Protein AF-A0AAW3A4S8-F1 (afdb_monomer_lite)

Organism: NCBI:txid651832

pLDDT: mean 84.47, std 16.79, range [34.31, 96.94]

S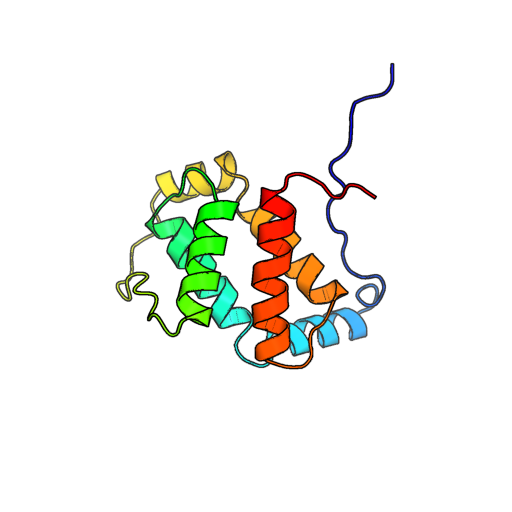equence (132 aa):
MGDPKQKKKVSAPDWTGTEQGIEAAKAYLRQGGIVDFYEMISRCVLQDHPSDLVEYCLRIVRDIMNGTEITAGADYQPKKIEDNNYMCEKNVNGFLDGWILALLHERPGTELERMQFHRQYLEGLRGGLGKV

Secondary structure (DSSP, 8-state):
-PPP------PPPGGGSSHHHHHHHHHHHTSTTHHHHHHHHHHHHHHH--S-HHHHHHHHHHHHHTT-------S--PPPHHHHHHHHHTTHHHHHHHHHHHHHHH---SHHHHHHHHHHHHHHHHTT----

Foldseek 3Di:
DDDDDDPPQLDADPQCPDPVSVVVLVVLCPPDCNVVLLVLLLLQCLVPLDPDSLVSQLVVLVCVVVVHDDCSDPDDDPRDPVSVVSCVVVVVVSVSSSLSRQCNVVSDDDPVSVSVSSNVVSVCVVVPDPPD

Structure (mmCIF, N/CA/C/O backbone):
data_AF-A0AAW3A4S8-F1
#
_entry.id   AF-A0AAW3A4S8-F1
#
loop_
_atom_site.group_PDB
_atom_site.id
_atom_site.type_symbol
_atom_site.label_atom_id
_atom_site.label_alt_id
_atom_site.label_comp_id
_atom_site.label_asym_id
_atom_site.label_entity_id
_atom_site.label_seq_id
_atom_site.pdbx_PDB_ins_code
_atom_site.Cartn_x
_atom_site.Cartn_y
_atom_site.Cartn_z
_atom_site.occupancy
_atom_site.B_iso_or_equiv
_atom_site.auth_seq_id
_atom_site.auth_comp_id
_atom_site.auth_asym_id
_atom_site.auth_atom_id
_atom_site.pdbx_PDB_model_num
ATOM 1 N N . MET A 1 1 ? -9.855 28.195 -20.468 1.00 35.88 1 MET A N 1
ATOM 2 C CA . MET A 1 1 ? -9.052 27.008 -20.824 1.00 35.88 1 MET A CA 1
ATOM 3 C C . MET A 1 1 ? -8.701 26.349 -19.501 1.00 35.88 1 MET A C 1
ATOM 5 O O . MET A 1 1 ? -7.883 26.893 -18.781 1.00 35.88 1 MET A O 1
ATOM 9 N N . GLY A 1 2 ? -9.498 25.367 -19.072 1.00 38.34 2 GLY A N 1
ATOM 10 C CA . GLY A 1 2 ? -9.387 24.768 -17.738 1.00 38.34 2 GLY A CA 1
ATOM 11 C C . GLY A 1 2 ? -8.543 23.504 -17.811 1.00 38.34 2 GLY A C 1
ATOM 12 O O . GLY A 1 2 ? -8.856 22.623 -18.610 1.00 38.34 2 GLY A O 1
ATOM 13 N N . ASP A 1 3 ? -7.470 23.460 -17.030 1.00 42.19 3 ASP A N 1
ATOM 14 C CA . ASP A 1 3 ? -6.507 22.363 -17.006 1.00 42.19 3 ASP A CA 1
ATOM 15 C C . ASP A 1 3 ? -7.147 20.996 -16.691 1.00 42.19 3 ASP A C 1
ATOM 17 O O . ASP A 1 3 ? -8.076 20.903 -15.878 1.00 42.19 3 ASP A O 1
ATOM 21 N N . PRO A 1 4 ? -6.665 19.905 -17.313 1.00 46.84 4 PRO A N 1
ATOM 22 C CA . PRO A 1 4 ? -7.289 18.602 -17.213 1.00 46.84 4 PRO A CA 1
ATOM 23 C C . PRO A 1 4 ? -6.881 17.897 -15.916 1.00 46.84 4 PRO A C 1
ATOM 25 O O . PRO A 1 4 ? -5.718 17.578 -15.702 1.00 46.84 4 PRO A O 1
ATOM 28 N N . LYS A 1 5 ? -7.887 17.564 -15.099 1.00 41.09 5 LYS A N 1
ATOM 29 C CA . LYS A 1 5 ? -7.884 16.455 -14.129 1.00 41.09 5 LYS A CA 1
ATOM 30 C C . LYS A 1 5 ? -6.672 16.429 -13.187 1.00 41.09 5 LYS A C 1
ATOM 32 O O . LYS A 1 5 ? -5.774 15.597 -13.317 1.00 41.09 5 LYS A O 1
ATOM 37 N N . GLN A 1 6 ? -6.730 17.250 -12.137 1.00 41.75 6 GLN A N 1
ATOM 38 C CA . GLN A 1 6 ? -6.039 16.923 -10.891 1.00 41.75 6 GLN A CA 1
ATOM 39 C C . GLN A 1 6 ? -6.467 15.508 -10.479 1.00 41.75 6 GLN A C 1
ATOM 41 O O . GLN A 1 6 ? -7.621 15.281 -10.115 1.00 41.75 6 GLN A O 1
ATOM 46 N N . LYS A 1 7 ? -5.547 14.540 -10.575 1.00 47.91 7 LYS A N 1
ATOM 47 C CA . LYS A 1 7 ? -5.681 13.262 -9.872 1.00 47.91 7 LYS A CA 1
ATOM 48 C C . LYS A 1 7 ? -5.979 13.636 -8.423 1.00 47.91 7 LYS A C 1
ATOM 50 O O . LYS A 1 7 ? -5.152 14.314 -7.815 1.00 47.91 7 LYS A O 1
ATOM 55 N N . LYS A 1 8 ? -7.164 13.295 -7.909 1.00 46.53 8 LYS A N 1
ATOM 56 C CA . LYS A 1 8 ? -7.533 13.552 -6.512 1.00 46.53 8 LYS A CA 1
ATOM 57 C C . LYS A 1 8 ? -6.458 12.867 -5.665 1.00 46.53 8 LYS A C 1
ATOM 59 O O . LYS A 1 8 ? -6.464 11.645 -5.544 1.00 46.53 8 LYS A O 1
ATOM 64 N N . LYS A 1 9 ? -5.466 13.623 -5.179 1.00 55.75 9 LYS A N 1
ATOM 65 C CA . LYS A 1 9 ? -4.540 13.116 -4.168 1.00 55.75 9 LYS A CA 1
ATOM 66 C C . LYS A 1 9 ? -5.435 12.704 -3.013 1.00 55.75 9 LYS A C 1
ATOM 68 O O . LYS A 1 9 ? -6.235 13.522 -2.559 1.00 55.75 9 LYS A O 1
ATOM 73 N N . VAL A 1 10 ? -5.352 11.441 -2.604 1.00 68.25 10 VAL A N 1
ATOM 74 C CA . VAL A 1 10 ? -5.996 10.999 -1.369 1.00 68.25 10 VAL A CA 1
ATOM 75 C C . VAL A 1 10 ? -5.449 11.921 -0.283 1.00 68.25 10 VAL A C 1
ATOM 77 O O . VAL A 1 10 ? -4.236 12.000 -0.105 1.00 68.25 10 VAL A O 1
ATOM 80 N N . SER A 1 11 ? -6.312 12.735 0.319 1.00 83.62 11 SER A N 1
ATOM 81 C CA . SER A 1 11 ? -5.924 13.650 1.387 1.00 83.62 11 SER A CA 1
ATOM 82 C C . SER A 1 11 ? -5.864 12.894 2.706 1.00 83.62 11 SER A C 1
ATOM 84 O O . SER A 1 11 ? -6.440 11.812 2.833 1.00 83.62 11 SER A O 1
ATOM 86 N N . ALA A 1 12 ? -5.199 13.477 3.703 1.00 85.12 12 ALA A N 1
ATOM 87 C CA . ALA A 1 12 ? -5.304 12.984 5.068 1.00 85.12 12 ALA A CA 1
ATOM 88 C C . ALA A 1 12 ? -6.786 12.897 5.495 1.00 85.12 12 ALA A C 1
ATOM 90 O O . ALA A 1 12 ? -7.571 13.764 5.097 1.00 85.12 12 ALA A O 1
ATOM 91 N N . PRO A 1 13 ? -7.191 11.864 6.255 1.00 88.31 13 PRO A N 1
ATOM 92 C CA . PRO A 1 13 ? -8.547 11.782 6.781 1.00 88.31 13 PRO A CA 1
ATOM 93 C C . PRO A 1 13 ? -8.878 12.943 7.714 1.00 88.31 13 PRO A C 1
ATOM 95 O O . PRO A 1 13 ? -8.036 13.347 8.514 1.00 88.31 13 PRO A O 1
ATOM 98 N N . ASP A 1 14 ? -10.126 13.408 7.696 1.00 88.19 14 ASP A N 1
ATOM 99 C CA . ASP A 1 14 ? -10.576 14.569 8.481 1.00 88.19 14 ASP A CA 1
ATOM 100 C C . ASP A 1 14 ? -10.313 14.418 9.990 1.00 88.19 14 ASP A C 1
ATOM 102 O O . ASP A 1 14 ? -9.993 15.381 10.686 1.00 88.19 14 ASP A O 1
ATOM 106 N N . TRP A 1 15 ? -10.367 13.184 10.500 1.00 88.50 15 TRP A N 1
ATOM 107 C CA . TRP A 1 15 ? -10.119 12.873 11.910 1.00 88.50 15 TRP A CA 1
ATOM 108 C C . TRP A 1 15 ? -8.650 13.028 12.334 1.00 88.50 15 TRP A C 1
ATOM 110 O O . TRP A 1 15 ? -8.358 12.993 13.527 1.00 88.50 15 TRP A O 1
ATOM 120 N N . THR A 1 16 ? -7.729 13.230 11.386 1.00 89.31 16 THR A N 1
ATOM 121 C CA . THR A 1 16 ? -6.295 13.448 11.647 1.00 89.31 16 THR A CA 1
ATOM 122 C C . THR A 1 16 ? -5.916 14.928 11.783 1.00 89.31 16 THR A C 1
ATOM 124 O O . THR A 1 16 ? -4.739 15.249 11.900 1.00 89.31 16 THR A O 1
ATOM 127 N N . GLY A 1 17 ? -6.896 15.840 11.811 1.00 88.88 17 GLY A N 1
ATOM 128 C CA . GLY A 1 17 ? -6.665 17.285 11.937 1.00 88.88 17 GLY A CA 1
ATOM 129 C C . GLY A 1 17 ? -6.231 17.777 13.326 1.00 88.88 17 GLY A C 1
ATOM 130 O O . GLY A 1 17 ? -5.948 18.962 13.488 1.00 88.88 17 GLY A O 1
ATOM 131 N N . THR A 1 18 ? -6.187 16.902 14.334 1.00 94.06 18 THR A N 1
ATOM 132 C CA . THR A 1 18 ? -5.787 17.234 15.712 1.00 94.06 18 THR A CA 1
ATOM 133 C C . THR A 1 18 ? -4.595 16.391 16.155 1.00 94.06 18 THR A C 1
ATOM 135 O O . THR A 1 18 ? -4.358 15.309 15.623 1.00 94.06 18 THR A O 1
ATOM 138 N N . GLU A 1 19 ? -3.867 16.843 17.179 1.00 93.31 19 GLU A N 1
ATOM 139 C CA . GLU A 1 19 ? -2.757 16.080 17.770 1.00 93.31 19 GLU A CA 1
ATOM 140 C C . GLU A 1 19 ? -3.202 14.683 18.235 1.00 93.31 19 GLU A C 1
ATOM 142 O O . GLU A 1 19 ? -2.555 13.682 17.940 1.00 93.31 19 GLU A O 1
ATOM 147 N N . GLN A 1 20 ? -4.369 14.598 18.876 1.00 94.50 20 GLN A N 1
ATOM 148 C CA . GLN A 1 20 ? -4.968 13.331 19.306 1.00 94.50 20 GLN A CA 1
ATOM 149 C C . GLN A 1 20 ? -5.304 12.425 18.114 1.00 94.50 20 GLN A C 1
ATOM 151 O O . GLN A 1 20 ? -5.077 11.218 18.173 1.00 94.50 20 GLN A O 1
ATOM 156 N N . GLY A 1 21 ? -5.813 13.001 17.021 1.00 94.19 21 GLY A N 1
ATOM 157 C CA . GLY A 1 21 ? -6.065 12.285 15.773 1.00 94.19 21 GLY A CA 1
ATOM 158 C C . GLY A 1 21 ? -4.784 11.740 15.144 1.00 94.19 21 GLY A C 1
ATOM 159 O O . GLY A 1 21 ? -4.740 10.590 14.714 1.00 94.19 21 GLY A O 1
ATOM 160 N N . ILE A 1 22 ? -3.709 12.529 15.155 1.00 94.00 22 ILE A N 1
ATOM 161 C CA . ILE A 1 22 ? -2.388 12.101 14.684 1.00 94.00 22 ILE A CA 1
ATOM 162 C C . ILE A 1 22 ? -1.855 10.945 15.540 1.00 94.00 22 ILE A C 1
ATOM 164 O O . ILE A 1 22 ? -1.379 9.951 14.991 1.00 94.00 22 ILE A O 1
ATOM 168 N N . GLU A 1 23 ? -1.954 11.028 16.868 1.00 95.31 23 GLU A N 1
ATOM 169 C CA . GLU A 1 23 ? -1.523 9.938 17.750 1.00 95.31 23 GLU A CA 1
ATOM 170 C C . GLU A 1 23 ? -2.359 8.669 17.558 1.00 95.31 23 GLU A C 1
ATOM 172 O O . GLU A 1 23 ? -1.800 7.572 17.498 1.00 95.31 23 GLU A O 1
ATOM 177 N N . ALA A 1 24 ? -3.671 8.796 17.351 1.00 93.81 24 ALA A N 1
ATOM 178 C CA . ALA A 1 24 ? -4.529 7.663 17.0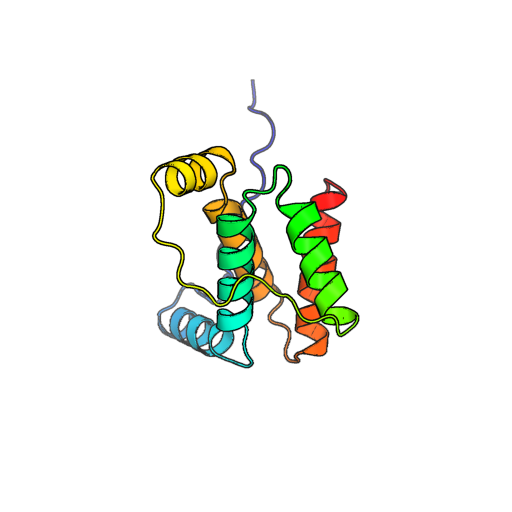16 1.00 93.81 24 ALA A CA 1
ATOM 179 C C . ALA A 1 24 ? -4.154 7.025 15.663 1.00 93.81 24 ALA A C 1
ATOM 181 O O . ALA A 1 24 ? -4.131 5.799 15.554 1.00 93.81 24 ALA A O 1
ATOM 182 N N . ALA A 1 25 ? -3.785 7.822 14.653 1.00 93.56 25 ALA A N 1
ATOM 183 C CA . ALA A 1 25 ? -3.300 7.312 13.368 1.00 93.56 25 ALA A CA 1
ATOM 184 C C . ALA A 1 25 ? -1.976 6.562 13.510 1.00 93.56 25 ALA A C 1
ATOM 186 O O . ALA A 1 25 ? -1.838 5.449 13.002 1.00 93.56 25 ALA A O 1
ATOM 187 N N . LYS A 1 26 ? -1.021 7.122 14.258 1.00 93.19 26 LYS A N 1
ATOM 188 C CA . LYS A 1 26 ? 0.244 6.443 14.559 1.00 93.19 26 LYS A CA 1
ATOM 189 C C . LYS A 1 26 ? 0.013 5.140 15.324 1.00 93.19 26 LYS A C 1
ATOM 191 O O . LYS A 1 26 ? 0.648 4.137 15.013 1.00 93.19 26 LYS A O 1
ATOM 196 N N . ALA A 1 27 ? -0.875 5.148 16.319 1.00 93.94 27 ALA A N 1
ATOM 197 C CA . ALA A 1 27 ? -1.216 3.959 17.092 1.00 93.94 27 ALA A CA 1
ATOM 198 C C . ALA A 1 27 ? -1.823 2.874 16.197 1.00 93.94 27 ALA A C 1
ATOM 200 O O . ALA A 1 27 ? -1.380 1.733 16.260 1.00 93.94 27 ALA A O 1
ATOM 201 N N . TYR A 1 28 ? -2.761 3.240 15.320 1.00 93.44 28 TYR A N 1
ATOM 202 C CA . TYR A 1 28 ? -3.351 2.324 14.346 1.00 93.44 28 TYR A CA 1
ATOM 203 C C . TYR A 1 28 ? -2.301 1.730 13.396 1.00 93.44 28 TYR A C 1
ATOM 205 O O . TYR A 1 28 ? -2.238 0.516 13.246 1.00 93.44 28 TYR A O 1
ATOM 213 N N . LEU A 1 29 ? -1.422 2.549 12.809 1.00 91.94 29 LEU A N 1
ATOM 214 C CA . LEU A 1 29 ? -0.379 2.053 11.899 1.00 91.94 29 LEU A CA 1
ATOM 215 C C . LEU A 1 29 ? 0.616 1.115 12.595 1.00 91.94 29 LEU A C 1
ATOM 217 O O . LEU A 1 29 ? 1.147 0.207 11.968 1.00 91.94 29 LEU A O 1
ATOM 221 N N . ARG A 1 30 ? 0.863 1.292 13.895 1.00 90.19 30 ARG A N 1
ATOM 222 C CA . ARG A 1 30 ? 1.724 0.383 14.669 1.00 90.19 30 ARG A CA 1
ATOM 223 C C . ARG A 1 30 ? 1.031 -0.926 15.058 1.00 90.19 30 ARG A C 1
ATOM 225 O O . ARG A 1 30 ? 1.697 -1.824 15.564 1.00 90.19 30 ARG A O 1
ATOM 232 N N . GLN A 1 31 ? -0.280 -1.057 14.854 1.00 84.81 31 GLN A N 1
ATOM 233 C CA . GLN A 1 31 ? -1.009 -2.278 15.188 1.00 84.81 31 GLN A CA 1
ATOM 234 C C . GLN A 1 31 ? -0.901 -3.331 14.080 1.00 84.81 31 GLN A C 1
ATOM 236 O O . GLN A 1 31 ? -1.036 -3.054 12.888 1.00 84.81 31 GLN A O 1
ATOM 241 N N . GLY A 1 32 ? -0.715 -4.584 14.502 1.00 72.19 32 GLY A N 1
ATOM 242 C CA . GLY A 1 32 ? -0.885 -5.775 13.672 1.00 72.19 32 GLY A CA 1
ATOM 243 C C . GLY A 1 32 ? -0.084 -5.782 12.367 1.00 72.19 32 GLY A C 1
ATOM 244 O O . GLY A 1 32 ? -0.665 -6.121 11.342 1.00 72.19 32 GLY A O 1
ATOM 245 N N . GLY A 1 33 ? 1.184 -5.365 12.393 1.00 84.50 33 GLY A N 1
ATOM 246 C CA . GLY A 1 33 ? 2.120 -5.546 11.275 1.00 84.50 33 GLY A CA 1
ATOM 247 C C . GLY A 1 33 ? 1.934 -4.620 10.067 1.00 84.50 33 GLY A C 1
ATOM 248 O O . GLY A 1 33 ? 2.513 -4.887 9.021 1.00 84.50 33 GLY A O 1
ATOM 249 N N . ILE A 1 34 ? 1.150 -3.535 10.165 1.00 92.31 34 ILE A N 1
ATOM 250 C CA . ILE A 1 34 ? 0.967 -2.601 9.031 1.00 92.31 34 ILE A CA 1
ATOM 251 C C . ILE A 1 34 ? 2.297 -1.945 8.637 1.00 92.31 34 ILE A C 1
ATOM 253 O O . ILE A 1 34 ? 2.607 -1.866 7.450 1.00 92.31 34 ILE A O 1
ATOM 257 N N . VAL A 1 35 ? 3.088 -1.484 9.613 1.00 91.81 35 VAL A N 1
ATOM 258 C CA . VAL A 1 35 ? 4.429 -0.935 9.341 1.00 91.81 35 VAL A CA 1
ATOM 259 C C . VAL A 1 35 ? 5.303 -1.986 8.659 1.00 91.81 35 VAL A C 1
ATOM 261 O O . VAL A 1 35 ? 5.825 -1.708 7.583 1.00 91.81 35 VAL A O 1
ATOM 264 N N . ASP A 1 36 ? 5.371 -3.201 9.207 1.00 90.50 36 ASP A N 1
ATOM 265 C CA . ASP A 1 36 ? 6.177 -4.296 8.650 1.00 90.50 36 ASP A CA 1
ATOM 266 C C . ASP A 1 36 ? 5.772 -4.631 7.204 1.00 90.50 36 ASP A C 1
ATOM 268 O O . ASP A 1 36 ? 6.627 -4.848 6.344 1.00 90.50 36 ASP A O 1
ATOM 272 N N . PHE A 1 37 ? 4.468 -4.605 6.905 1.00 93.06 37 PHE A N 1
ATOM 273 C CA . PHE A 1 37 ? 3.947 -4.785 5.551 1.00 93.06 37 PHE A CA 1
ATOM 274 C C . PHE A 1 37 ? 4.470 -3.709 4.591 1.00 93.06 37 PHE A C 1
ATOM 276 O O . PHE A 1 37 ? 5.005 -4.037 3.531 1.00 93.06 37 PHE A O 1
ATOM 283 N N . TYR A 1 38 ? 4.351 -2.424 4.940 1.00 94.25 38 TYR A N 1
ATOM 284 C CA . TYR A 1 38 ? 4.825 -1.342 4.068 1.00 94.25 38 TYR A CA 1
ATOM 285 C C . TYR A 1 38 ? 6.351 -1.290 3.968 1.00 94.25 38 TYR A C 1
ATOM 287 O O . TYR A 1 38 ? 6.876 -0.943 2.908 1.00 94.25 38 TYR A O 1
ATOM 295 N N . GLU A 1 39 ? 7.073 -1.669 5.021 1.00 91.19 39 GLU A N 1
ATOM 296 C CA . GLU A 1 39 ? 8.528 -1.824 4.980 1.00 91.19 39 GLU A CA 1
ATOM 297 C C . GLU A 1 39 ? 8.945 -2.947 4.027 1.00 91.19 39 GLU A C 1
ATOM 299 O O . GLU A 1 39 ? 9.826 -2.743 3.189 1.00 91.19 39 GLU A O 1
ATOM 304 N N . MET A 1 40 ? 8.279 -4.104 4.094 1.00 91.94 40 MET A N 1
ATOM 305 C CA . MET A 1 40 ? 8.490 -5.208 3.159 1.00 91.94 40 MET A CA 1
ATOM 306 C C . MET A 1 40 ? 8.194 -4.765 1.722 1.00 91.94 40 MET A C 1
ATOM 308 O O . MET A 1 40 ? 9.056 -4.926 0.864 1.00 91.94 40 MET A O 1
ATOM 312 N N . ILE A 1 41 ? 7.038 -4.145 1.453 1.00 94.50 41 ILE A N 1
ATOM 313 C CA . ILE A 1 41 ? 6.705 -3.619 0.117 1.00 94.50 41 ILE A CA 1
ATOM 314 C C . ILE A 1 41 ? 7.780 -2.645 -0.377 1.00 94.50 41 ILE A C 1
ATOM 316 O O . ILE A 1 41 ? 8.235 -2.756 -1.516 1.00 94.50 41 ILE A O 1
ATOM 320 N N . SER A 1 42 ? 8.212 -1.712 0.474 1.00 91.62 42 SER A N 1
ATOM 321 C CA . SER A 1 42 ? 9.240 -0.726 0.126 1.00 91.62 42 SER A CA 1
ATOM 322 C C . SER A 1 42 ? 10.568 -1.399 -0.220 1.00 91.62 42 SER A C 1
ATOM 324 O O . SER A 1 42 ? 11.212 -1.015 -1.195 1.00 91.62 42 SER A O 1
ATOM 326 N N . ARG A 1 43 ? 10.955 -2.440 0.529 1.00 89.50 43 ARG A N 1
ATOM 327 C CA . ARG A 1 43 ? 12.147 -3.248 0.245 1.00 89.50 43 ARG A CA 1
ATOM 328 C C . ARG A 1 43 ? 12.032 -3.959 -1.101 1.00 89.50 43 ARG A C 1
ATOM 330 O O . ARG A 1 43 ? 12.949 -3.841 -1.905 1.00 89.50 43 ARG A O 1
ATOM 337 N N . CYS A 1 44 ? 10.908 -4.627 -1.368 1.00 90.56 44 CYS A N 1
ATOM 338 C CA . CYS A 1 44 ? 10.652 -5.303 -2.643 1.00 90.56 44 CYS A CA 1
ATOM 339 C C . CYS A 1 44 ? 10.784 -4.336 -3.830 1.00 90.56 44 CYS A C 1
ATOM 341 O O . CYS A 1 44 ? 11.485 -4.607 -4.800 1.00 90.56 44 CYS A O 1
ATOM 343 N N . VAL A 1 45 ? 10.140 -3.169 -3.730 1.00 92.38 45 VAL A N 1
ATOM 344 C CA . VAL A 1 45 ? 10.143 -2.146 -4.785 1.00 92.38 45 VAL A CA 1
ATOM 345 C C . VAL A 1 45 ? 11.547 -1.587 -5.031 1.00 92.38 45 VAL A C 1
ATOM 347 O O . VAL A 1 45 ? 11.945 -1.422 -6.183 1.00 92.38 45 VAL A O 1
ATOM 350 N N . LEU A 1 46 ? 12.307 -1.314 -3.969 1.00 89.19 46 LEU A N 1
ATOM 351 C CA . LEU A 1 46 ? 13.685 -0.830 -4.079 1.00 89.19 46 LEU A CA 1
ATOM 352 C C . LEU A 1 46 ? 14.657 -1.895 -4.590 1.00 89.19 46 LEU A C 1
ATOM 354 O O . LEU A 1 46 ? 15.650 -1.543 -5.212 1.00 89.19 46 LEU A O 1
ATOM 358 N N . GLN A 1 47 ? 14.393 -3.172 -4.332 1.00 86.75 47 GLN A N 1
ATOM 359 C CA . GLN A 1 47 ? 15.249 -4.260 -4.793 1.00 86.75 47 GLN A CA 1
ATOM 360 C C . GLN A 1 47 ? 15.025 -4.574 -6.278 1.00 86.75 47 GLN A C 1
ATOM 362 O O . GLN A 1 47 ? 15.992 -4.759 -7.016 1.00 86.75 47 GLN A O 1
ATOM 367 N N . ASP A 1 48 ? 13.765 -4.621 -6.714 1.00 89.81 48 ASP A N 1
ATOM 368 C CA . ASP A 1 48 ? 13.410 -5.127 -8.045 1.00 89.81 48 ASP A CA 1
ATOM 369 C C . ASP A 1 48 ? 13.203 -4.025 -9.093 1.00 89.81 48 ASP A C 1
ATOM 371 O O . ASP A 1 48 ? 13.078 -4.329 -10.280 1.00 89.81 48 ASP A O 1
ATOM 375 N N . HIS A 1 49 ? 13.125 -2.758 -8.667 1.00 92.00 49 HIS A N 1
ATOM 376 C CA . HIS A 1 49 ? 12.864 -1.586 -9.519 1.00 92.00 49 HIS A CA 1
ATOM 377 C C . HIS A 1 49 ? 11.760 -1.835 -10.567 1.00 92.00 49 HIS A C 1
ATOM 379 O O . HIS A 1 49 ? 11.974 -1.635 -11.770 1.00 92.00 49 HIS A O 1
ATOM 385 N N . PRO A 1 50 ? 10.554 -2.279 -10.162 1.00 93.81 50 PRO A N 1
ATOM 386 C CA . PRO A 1 50 ? 9.523 -2.658 -11.116 1.00 93.81 50 PRO A CA 1
ATOM 387 C C . PRO A 1 50 ? 9.131 -1.490 -12.026 1.00 93.81 50 PRO A C 1
ATOM 389 O O . PRO A 1 50 ? 9.014 -0.334 -11.605 1.00 93.81 50 PRO A O 1
ATOM 392 N N . SER A 1 51 ? 8.885 -1.801 -13.299 1.00 92.62 51 SER A N 1
ATOM 393 C CA . SER A 1 51 ? 8.421 -0.824 -14.284 1.00 92.62 51 SER A CA 1
ATOM 394 C C . SER A 1 51 ? 6.982 -0.362 -14.019 1.00 92.62 51 SER A C 1
ATOM 396 O O . SER A 1 51 ? 6.675 0.801 -14.306 1.00 92.62 51 SER A O 1
ATOM 398 N N . ASP A 1 52 ? 6.158 -1.237 -13.429 1.00 94.44 52 ASP A N 1
ATOM 399 C CA . ASP A 1 52 ? 4.782 -1.006 -12.976 1.00 94.44 52 ASP A CA 1
ATOM 400 C C . ASP A 1 52 ? 4.646 -1.353 -11.481 1.00 94.44 52 ASP A C 1
ATOM 402 O O . ASP A 1 52 ? 4.673 -2.520 -11.087 1.00 94.44 52 ASP A O 1
ATOM 406 N N . LEU A 1 53 ? 4.501 -0.320 -10.645 1.00 95.00 53 LEU A N 1
ATOM 407 C CA . LEU A 1 53 ? 4.363 -0.459 -9.193 1.00 95.00 53 LEU A CA 1
ATOM 408 C C . LEU A 1 53 ? 3.061 -1.153 -8.785 1.00 95.00 53 LEU A C 1
ATOM 410 O O . LEU A 1 53 ? 3.052 -1.906 -7.811 1.00 95.00 53 LEU A O 1
ATOM 414 N N . VAL A 1 54 ? 1.965 -0.891 -9.502 1.00 96.12 54 VAL A N 1
ATOM 415 C CA . VAL A 1 54 ? 0.632 -1.372 -9.126 1.00 96.12 54 VAL A CA 1
ATOM 416 C C . VAL A 1 54 ? 0.556 -2.873 -9.348 1.00 96.12 54 VAL A C 1
ATOM 418 O O . VAL A 1 54 ? 0.200 -3.604 -8.425 1.00 96.12 54 VAL A O 1
ATOM 421 N N . GLU A 1 55 ? 0.937 -3.342 -10.538 1.00 95.94 55 GLU A N 1
ATOM 422 C CA . GLU A 1 55 ? 0.935 -4.777 -10.842 1.00 95.94 55 GLU A CA 1
ATOM 423 C C . GLU A 1 55 ? 1.920 -5.546 -9.963 1.00 95.94 55 GLU A C 1
ATOM 425 O O . GLU A 1 55 ? 1.590 -6.613 -9.443 1.00 95.94 55 GLU A O 1
ATOM 430 N N . TYR A 1 56 ? 3.111 -4.985 -9.736 1.00 96.12 56 TYR A N 1
ATOM 431 C CA . TYR A 1 56 ? 4.121 -5.612 -8.891 1.00 96.12 56 TYR A CA 1
ATOM 432 C C . TYR A 1 56 ? 3.644 -5.778 -7.440 1.00 96.12 56 TYR A C 1
ATOM 434 O O . TYR A 1 56 ? 3.695 -6.883 -6.893 1.00 96.12 56 TYR A O 1
ATOM 442 N N . CYS A 1 57 ? 3.116 -4.714 -6.826 1.00 96.75 57 CYS A N 1
ATOM 443 C CA . CYS A 1 57 ? 2.597 -4.783 -5.459 1.00 96.75 57 CYS A CA 1
ATOM 444 C C . CYS A 1 57 ? 1.354 -5.675 -5.368 1.00 96.75 57 CYS A C 1
ATOM 446 O O . CYS A 1 57 ? 1.183 -6.391 -4.383 1.00 96.75 57 CYS A O 1
ATOM 448 N N . LEU A 1 58 ? 0.493 -5.677 -6.392 1.00 96.56 58 LEU A N 1
ATOM 449 C CA . LEU A 1 58 ? -0.705 -6.517 -6.408 1.00 96.56 58 LEU A CA 1
ATOM 450 C C . LEU A 1 58 ? -0.347 -8.000 -6.482 1.00 96.56 58 LEU A C 1
ATOM 452 O O . LEU A 1 58 ? -1.002 -8.815 -5.831 1.00 96.56 58 LEU A O 1
ATOM 456 N N . ARG A 1 59 ? 0.699 -8.352 -7.235 1.00 95.88 59 ARG A N 1
ATOM 457 C CA . ARG A 1 59 ? 1.253 -9.708 -7.236 1.00 95.88 59 ARG A CA 1
ATOM 458 C C . ARG A 1 59 ? 1.709 -10.107 -5.834 1.00 95.88 59 ARG A C 1
ATOM 460 O O . ARG A 1 59 ? 1.232 -11.120 -5.342 1.00 95.88 59 ARG A O 1
ATOM 467 N N . ILE A 1 60 ? 2.514 -9.276 -5.163 1.00 95.31 60 ILE A N 1
ATOM 468 C CA . ILE A 1 60 ? 2.977 -9.544 -3.788 1.00 95.31 60 ILE A CA 1
ATOM 469 C C . ILE A 1 60 ? 1.798 -9.759 -2.835 1.00 95.31 60 ILE A C 1
ATOM 471 O O . ILE A 1 60 ? 1.770 -10.730 -2.087 1.00 95.31 60 ILE A O 1
ATOM 475 N N . VAL A 1 61 ? 0.794 -8.880 -2.875 1.00 95.75 61 VAL A N 1
ATOM 476 C CA . VAL A 1 61 ? -0.395 -9.012 -2.021 1.00 95.75 61 VAL A CA 1
ATOM 477 C C . VAL A 1 61 ? -1.127 -10.328 -2.291 1.00 95.75 61 VAL A C 1
ATOM 479 O O . VAL A 1 61 ? -1.528 -11.005 -1.348 1.00 95.75 61 VAL A O 1
ATOM 482 N N . ARG A 1 62 ? -1.284 -10.723 -3.560 1.00 95.25 62 ARG A N 1
ATOM 483 C CA . ARG A 1 62 ? -1.908 -12.005 -3.929 1.00 95.25 62 ARG A CA 1
ATOM 484 C C . ARG A 1 62 ? -1.084 -13.199 -3.454 1.00 95.25 62 ARG A C 1
ATOM 486 O O . ARG A 1 62 ? -1.669 -14.156 -2.962 1.00 95.25 62 ARG A O 1
ATOM 493 N N . ASP A 1 63 ? 0.235 -13.124 -3.559 1.00 93.62 63 ASP A N 1
ATOM 494 C CA . ASP A 1 63 ? 1.152 -14.164 -3.097 1.00 93.62 63 ASP A CA 1
ATOM 495 C C . ASP A 1 63 ? 1.035 -14.361 -1.576 1.00 93.62 63 ASP A C 1
ATOM 497 O O . ASP A 1 63 ? 0.820 -15.486 -1.128 1.00 93.62 63 ASP A O 1
ATOM 501 N N . ILE A 1 64 ? 1.022 -13.276 -0.791 1.00 92.19 64 ILE A N 1
ATOM 502 C CA . ILE A 1 64 ? 0.804 -13.329 0.668 1.00 92.19 64 ILE A CA 1
ATOM 503 C C . ILE A 1 64 ? -0.558 -13.946 0.998 1.00 92.19 64 ILE A C 1
ATOM 505 O O . ILE A 1 64 ? -0.653 -14.830 1.846 1.00 92.19 64 ILE A O 1
ATOM 509 N N . MET A 1 65 ? -1.622 -13.516 0.311 1.00 92.88 65 MET A N 1
ATOM 510 C CA . MET A 1 65 ? -2.967 -14.068 0.524 1.00 92.88 65 MET A CA 1
ATOM 511 C C . MET A 1 65 ? -3.064 -15.563 0.187 1.00 92.88 65 MET A C 1
ATOM 513 O O . MET A 1 65 ? -3.914 -16.252 0.747 1.00 92.88 65 MET A O 1
ATOM 517 N N . ASN A 1 66 ? -2.210 -16.059 -0.710 1.00 93.31 66 ASN A N 1
ATOM 518 C CA . ASN A 1 66 ? -2.123 -17.472 -1.072 1.00 93.31 66 ASN A CA 1
ATOM 519 C C . ASN A 1 66 ? -1.177 -18.271 -0.155 1.00 93.31 66 ASN A C 1
ATOM 521 O O . ASN A 1 66 ? -1.023 -19.475 -0.353 1.00 93.31 66 ASN A O 1
ATOM 525 N N . GLY A 1 67 ? -0.560 -17.629 0.844 1.00 88.56 67 GLY A N 1
ATOM 526 C CA . GLY A 1 67 ? 0.383 -18.260 1.770 1.00 88.56 67 GLY A CA 1
ATOM 527 C C . GLY A 1 67 ? 1.797 -18.434 1.210 1.00 88.56 67 GLY A C 1
ATOM 528 O O . GLY A 1 67 ? 2.569 -19.219 1.755 1.00 88.56 67 GLY A O 1
ATOM 529 N N . THR A 1 68 ? 2.146 -17.735 0.128 1.00 86.81 68 THR A N 1
ATOM 530 C CA . THR A 1 68 ? 3.497 -17.755 -0.441 1.00 86.81 68 THR A CA 1
ATOM 531 C C . THR A 1 68 ? 4.418 -16.845 0.368 1.00 86.81 68 THR A C 1
ATOM 533 O O . THR A 1 68 ? 4.120 -15.666 0.571 1.00 86.81 68 THR A O 1
ATOM 536 N N . GLU A 1 69 ? 5.568 -17.368 0.792 1.00 76.50 69 GLU A N 1
ATOM 537 C CA . GLU A 1 69 ? 6.605 -16.556 1.428 1.00 76.50 69 GLU A CA 1
ATOM 538 C C . GLU A 1 69 ? 7.230 -15.584 0.420 1.00 76.50 69 GLU A C 1
ATOM 540 O O . GLU A 1 69 ? 7.716 -15.975 -0.643 1.00 76.50 69 GLU A O 1
ATOM 545 N N . ILE A 1 70 ? 7.239 -14.296 0.767 1.00 75.81 70 ILE A N 1
ATOM 546 C CA . ILE A 1 70 ? 7.878 -13.258 -0.041 1.00 75.81 70 ILE A CA 1
ATOM 547 C C . ILE A 1 70 ? 9.359 -13.206 0.320 1.00 75.81 70 ILE A C 1
ATOM 549 O O . ILE A 1 70 ? 9.753 -12.624 1.329 1.00 75.81 70 ILE A O 1
ATOM 553 N N . THR A 1 71 ? 10.199 -13.782 -0.533 1.00 61.72 71 THR A N 1
ATOM 554 C CA . THR A 1 71 ? 11.659 -13.708 -0.410 1.00 61.72 71 THR A CA 1
ATOM 555 C C . THR A 1 71 ? 12.183 -12.396 -0.995 1.00 61.72 71 THR A C 1
ATOM 557 O O . THR A 1 71 ? 12.968 -12.393 -1.941 1.00 61.72 71 THR A O 1
ATOM 560 N N . ALA A 1 72 ? 11.732 -11.257 -0.471 1.00 58.16 72 ALA A N 1
ATOM 561 C CA . ALA A 1 72 ? 12.473 -10.016 -0.666 1.00 58.16 72 ALA A CA 1
ATOM 562 C C . ALA A 1 72 ? 13.732 -10.131 0.187 1.00 58.16 72 ALA A C 1
ATOM 564 O O . ALA A 1 72 ? 13.627 -10.337 1.398 1.00 58.16 72 ALA A O 1
ATOM 565 N N . GLY A 1 73 ? 14.896 -10.117 -0.460 1.00 52.88 73 GLY A N 1
ATOM 566 C CA . GLY A 1 73 ? 16.159 -10.588 0.097 1.00 52.88 73 GLY A CA 1
ATOM 567 C C . GLY A 1 73 ? 16.381 -10.080 1.519 1.00 52.88 73 GLY A C 1
ATOM 568 O O . GLY A 1 73 ? 16.362 -8.877 1.769 1.00 52.88 73 GLY A O 1
ATOM 569 N N . ALA A 1 74 ? 16.588 -11.009 2.454 1.00 53.41 74 ALA A N 1
ATOM 570 C CA . ALA A 1 74 ? 16.935 -10.703 3.842 1.00 53.41 74 ALA A CA 1
ATOM 571 C C . ALA A 1 74 ? 18.335 -10.065 3.977 1.00 53.41 74 ALA A C 1
ATOM 573 O O . ALA A 1 74 ? 18.744 -9.688 5.075 1.00 53.41 74 ALA A O 1
ATOM 574 N N . ASP A 1 75 ? 19.060 -9.928 2.866 1.00 58.03 75 ASP A N 1
ATOM 575 C CA . ASP A 1 75 ? 20.410 -9.400 2.829 1.00 58.03 75 ASP A CA 1
ATOM 576 C C . ASP A 1 75 ? 20.399 -7.875 2.714 1.00 58.03 75 ASP A C 1
ATOM 578 O O . ASP A 1 75 ? 19.766 -7.285 1.835 1.00 58.03 75 ASP A O 1
ATOM 582 N N . TYR A 1 76 ? 21.148 -7.226 3.603 1.00 57.62 76 TYR A N 1
ATOM 583 C CA . TYR A 1 76 ? 21.391 -5.790 3.558 1.00 57.62 76 TYR A CA 1
ATOM 584 C C . TYR A 1 76 ? 22.002 -5.390 2.204 1.00 57.62 76 TYR A C 1
ATOM 586 O O . TYR A 1 76 ? 23.153 -5.708 1.904 1.00 57.62 76 TYR A O 1
ATOM 594 N N . GLN A 1 77 ? 21.231 -4.661 1.397 1.00 65.81 77 GLN A N 1
ATOM 595 C CA . GLN A 1 77 ? 21.688 -4.040 0.156 1.00 65.81 77 GLN A CA 1
ATOM 596 C C . GLN A 1 77 ? 21.935 -2.549 0.435 1.00 65.81 77 GLN A C 1
ATOM 598 O O . GLN A 1 77 ? 20.989 -1.827 0.763 1.00 65.81 77 GLN A O 1
ATOM 603 N N . PRO A 1 78 ? 23.182 -2.054 0.351 1.00 70.31 78 PRO A N 1
ATOM 604 C CA . PRO A 1 78 ? 23.441 -0.631 0.511 1.00 70.31 78 PRO A CA 1
ATOM 605 C C . PRO A 1 78 ? 22.726 0.158 -0.590 1.00 70.31 78 PRO A C 1
ATOM 607 O O . PRO A 1 78 ? 22.819 -0.186 -1.768 1.00 70.31 78 PRO A O 1
ATOM 610 N N . LYS A 1 79 ? 22.036 1.233 -0.191 1.00 72.00 79 LYS A N 1
A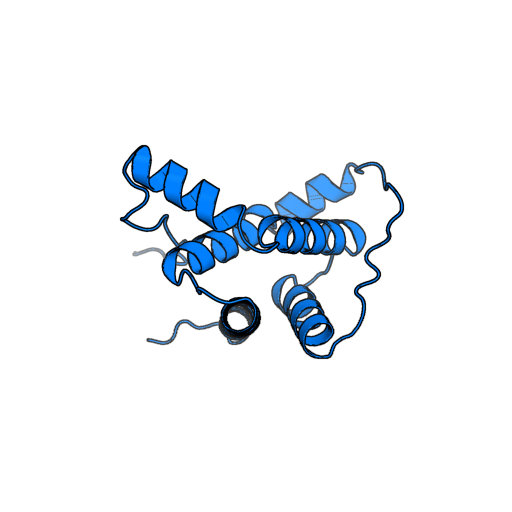TOM 611 C CA . LYS A 1 79 ? 21.275 2.099 -1.097 1.00 72.00 79 LYS A CA 1
ATOM 612 C C . LYS A 1 79 ? 22.179 2.662 -2.195 1.00 72.00 79 LYS A C 1
ATOM 614 O O . LYS A 1 79 ? 23.176 3.328 -1.900 1.00 72.00 79 LYS A O 1
ATOM 619 N N . LYS A 1 80 ? 21.819 2.429 -3.453 1.00 80.38 80 LYS A N 1
ATOM 620 C CA . LYS A 1 80 ? 22.528 2.943 -4.629 1.00 80.38 80 LYS A CA 1
ATOM 621 C C . LYS A 1 80 ? 21.958 4.299 -5.044 1.00 80.38 80 LYS A C 1
ATOM 623 O O . LYS A 1 80 ? 20.823 4.647 -4.732 1.00 80.38 80 LYS A O 1
ATOM 628 N N . ILE A 1 81 ? 22.742 5.080 -5.790 1.00 80.69 81 ILE A N 1
ATOM 629 C CA . ILE A 1 81 ? 22.260 6.338 -6.396 1.00 80.69 81 ILE A CA 1
ATOM 630 C C . ILE A 1 81 ? 21.079 6.061 -7.340 1.00 80.69 81 ILE A C 1
ATOM 632 O O . ILE A 1 81 ? 20.122 6.832 -7.374 1.00 80.69 81 ILE A O 1
ATOM 636 N N . GLU A 1 82 ? 21.125 4.931 -8.046 1.00 84.81 82 GLU A N 1
ATOM 637 C CA . GLU A 1 82 ? 20.068 4.431 -8.933 1.00 84.81 82 GLU A CA 1
ATOM 638 C C . GLU A 1 82 ? 18.716 4.310 -8.214 1.00 84.81 82 GLU A C 1
ATOM 640 O O . GLU A 1 82 ? 17.695 4.682 -8.786 1.00 84.81 82 GLU A O 1
ATOM 645 N N . ASP A 1 83 ? 18.710 3.921 -6.934 1.00 86.00 83 ASP A N 1
ATOM 646 C CA . ASP A 1 83 ? 17.487 3.829 -6.130 1.00 86.00 83 ASP A CA 1
ATOM 647 C C . ASP A 1 83 ? 16.821 5.196 -5.961 1.00 86.00 83 ASP A C 1
ATOM 649 O O . ASP A 1 83 ? 15.600 5.313 -6.014 1.00 86.00 83 ASP A O 1
ATOM 653 N N . ASN A 1 84 ? 17.606 6.263 -5.772 1.00 86.31 84 ASN A N 1
ATOM 654 C CA . ASN A 1 84 ? 17.051 7.611 -5.642 1.00 86.31 84 ASN A CA 1
ATOM 655 C C . ASN A 1 84 ? 16.425 8.082 -6.961 1.00 86.31 84 ASN A C 1
ATOM 657 O O . ASN A 1 84 ? 15.347 8.677 -6.939 1.00 86.31 84 ASN A O 1
ATOM 661 N N . ASN A 1 85 ? 17.079 7.799 -8.092 1.00 90.31 85 ASN A N 1
ATOM 662 C CA . ASN A 1 85 ? 16.541 8.129 -9.412 1.00 90.31 85 ASN A CA 1
ATOM 663 C C . ASN A 1 85 ? 15.237 7.368 -9.653 1.00 90.31 85 ASN A C 1
ATOM 665 O O . ASN A 1 85 ? 14.222 7.988 -9.960 1.00 90.31 85 ASN A O 1
ATOM 669 N N . TYR A 1 86 ? 15.232 6.060 -9.391 1.00 91.75 86 TYR A N 1
ATOM 670 C CA . TYR A 1 86 ? 14.049 5.215 -9.504 1.00 91.75 86 TYR A CA 1
ATOM 671 C C . TYR A 1 86 ? 12.880 5.726 -8.645 1.00 91.75 86 TYR A C 1
ATOM 673 O O . TYR A 1 86 ? 11.768 5.911 -9.149 1.00 91.75 86 TYR A O 1
ATOM 681 N N . MET A 1 87 ? 13.127 6.018 -7.362 1.00 90.38 87 MET A N 1
ATOM 682 C CA . MET A 1 87 ? 12.106 6.511 -6.428 1.00 90.38 87 MET A CA 1
ATOM 683 C C . MET A 1 87 ? 11.449 7.806 -6.918 1.00 90.38 87 MET A C 1
ATOM 685 O O . MET A 1 87 ? 10.227 7.960 -6.807 1.00 90.38 87 MET A O 1
ATOM 689 N N . CYS A 1 88 ? 12.250 8.719 -7.475 1.00 89.12 88 CYS A N 1
ATOM 690 C CA . CYS A 1 88 ? 11.783 9.974 -8.057 1.00 89.12 88 CYS A CA 1
ATOM 691 C C . CYS A 1 88 ? 11.020 9.747 -9.369 1.00 89.12 88 CYS A C 1
ATOM 693 O O . CYS A 1 88 ? 9.888 10.207 -9.504 1.00 89.12 88 CYS A O 1
ATOM 695 N N . GLU A 1 89 ? 11.608 9.014 -10.318 1.00 92.69 89 GLU A N 1
ATOM 696 C CA . GLU A 1 89 ? 11.045 8.768 -11.652 1.00 92.69 89 GLU A CA 1
ATOM 697 C C . GLU A 1 89 ? 9.707 8.027 -11.598 1.00 92.69 89 GLU A C 1
ATOM 699 O O . GLU A 1 89 ? 8.771 8.364 -12.325 1.00 92.69 89 GLU A O 1
ATOM 704 N N . LYS A 1 90 ? 9.592 7.029 -10.717 1.00 92.06 90 LYS A N 1
ATOM 705 C CA . LYS A 1 90 ? 8.361 6.247 -10.535 1.00 92.06 90 LYS A CA 1
ATOM 706 C C . LYS A 1 90 ? 7.396 6.848 -9.520 1.00 92.06 90 LYS A C 1
ATOM 708 O O . LYS A 1 90 ? 6.304 6.310 -9.349 1.00 92.06 90 LYS A O 1
ATOM 713 N N . ASN A 1 91 ? 7.755 7.963 -8.878 1.00 92.31 91 ASN A N 1
ATOM 714 C CA . ASN A 1 91 ? 6.970 8.598 -7.818 1.00 92.31 91 ASN A CA 1
ATOM 715 C C . ASN A 1 91 ? 6.536 7.587 -6.734 1.00 92.31 91 ASN A C 1
ATOM 717 O O . ASN A 1 91 ? 5.371 7.542 -6.328 1.00 92.31 91 ASN A O 1
ATOM 721 N N . VAL A 1 92 ? 7.482 6.758 -6.277 1.00 93.62 92 VAL A N 1
ATOM 722 C CA . VAL A 1 92 ? 7.214 5.670 -5.320 1.00 93.62 92 VAL A CA 1
ATOM 723 C C . VAL A 1 92 ? 6.656 6.221 -4.010 1.00 93.62 92 VAL A C 1
ATOM 725 O O . VAL A 1 92 ? 5.681 5.686 -3.493 1.00 93.62 92 VAL A O 1
ATOM 728 N N . ASN A 1 93 ? 7.202 7.340 -3.519 1.00 92.38 93 ASN A N 1
ATOM 729 C CA . ASN A 1 93 ? 6.697 8.006 -2.315 1.00 92.38 93 ASN A CA 1
ATOM 730 C C . ASN A 1 93 ? 5.216 8.371 -2.464 1.00 92.38 93 ASN A C 1
ATOM 732 O O . ASN A 1 93 ? 4.408 8.009 -1.623 1.00 92.38 93 ASN A O 1
ATOM 736 N N . GLY A 1 94 ? 4.828 9.003 -3.578 1.00 93.00 94 GLY A N 1
ATOM 737 C CA . GLY A 1 94 ? 3.429 9.365 -3.809 1.00 93.00 94 GLY A CA 1
ATOM 738 C C . GLY A 1 94 ? 2.497 8.159 -3.966 1.00 93.00 94 GLY A C 1
ATOM 739 O O . GLY A 1 94 ? 1.323 8.252 -3.608 1.00 93.00 94 GLY A O 1
ATOM 740 N N . PHE A 1 95 ? 3.003 7.037 -4.485 1.00 95.06 95 PHE A N 1
ATOM 741 C CA . PHE A 1 95 ? 2.270 5.771 -4.539 1.00 95.06 95 PHE A CA 1
ATOM 742 C C . PHE A 1 95 ? 2.035 5.193 -3.133 1.00 95.06 95 PHE A C 1
ATOM 744 O O . PHE A 1 95 ? 0.893 4.887 -2.788 1.00 95.06 95 PHE A O 1
ATOM 751 N N . LEU A 1 96 ? 3.084 5.101 -2.308 1.00 95.56 96 LEU A N 1
ATOM 752 C CA . LEU A 1 96 ? 2.989 4.590 -0.936 1.00 95.56 96 LEU A CA 1
ATOM 753 C C . LEU A 1 96 ? 2.142 5.506 -0.044 1.00 95.56 96 LEU A C 1
ATOM 755 O O . LEU A 1 96 ? 1.257 5.017 0.655 1.00 95.56 96 LEU A O 1
ATOM 759 N N . ASP A 1 97 ? 2.337 6.824 -0.132 1.00 94.31 97 ASP A N 1
ATOM 760 C CA . ASP A 1 97 ? 1.543 7.818 0.596 1.00 94.31 97 ASP A CA 1
ATOM 761 C C . ASP A 1 97 ? 0.055 7.668 0.267 1.00 94.31 97 ASP A C 1
ATOM 763 O O . ASP A 1 97 ? -0.783 7.590 1.163 1.00 94.31 97 ASP A O 1
ATOM 767 N N . GLY A 1 98 ? -0.292 7.569 -1.021 1.00 95.25 98 GLY A N 1
ATOM 768 C CA . GLY A 1 98 ? -1.677 7.382 -1.450 1.00 95.25 98 GLY A CA 1
ATOM 769 C C . GLY A 1 98 ? -2.306 6.105 -0.889 1.00 95.25 98 GLY A C 1
ATOM 770 O O . GLY A 1 98 ? -3.486 6.109 -0.531 1.00 95.25 98 GLY A O 1
ATOM 771 N N . TRP A 1 99 ? -1.521 5.033 -0.784 1.00 96.44 99 TRP A N 1
ATOM 772 C CA . TRP A 1 99 ? -1.976 3.753 -0.249 1.00 96.44 99 TRP A CA 1
ATOM 773 C C . TRP A 1 99 ? -2.175 3.798 1.268 1.00 96.44 99 TRP A C 1
ATOM 775 O O . TRP A 1 99 ? -3.216 3.361 1.760 1.00 96.44 99 TRP A O 1
ATOM 785 N N . ILE A 1 100 ? -1.226 4.377 2.007 1.00 95.31 100 ILE A N 1
ATOM 786 C CA . ILE A 1 100 ? 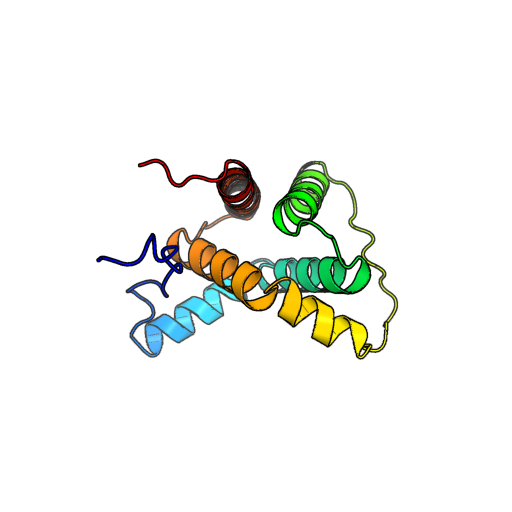-1.313 4.549 3.465 1.00 95.31 100 ILE A CA 1
ATOM 787 C C . ILE A 1 100 ? -2.486 5.463 3.825 1.00 95.31 100 ILE A C 1
ATOM 789 O O . ILE A 1 100 ? -3.250 5.166 4.743 1.00 95.31 100 ILE A O 1
ATOM 793 N N . LEU A 1 101 ? -2.674 6.560 3.089 1.00 94.88 101 LEU A N 1
ATOM 794 C CA . LEU A 1 101 ? -3.786 7.475 3.329 1.00 94.88 101 LEU A CA 1
ATOM 795 C C . LEU A 1 101 ? -5.133 6.795 3.076 1.00 94.88 101 LEU A C 1
ATOM 797 O O . LEU A 1 101 ? -6.044 6.948 3.886 1.00 94.88 101 LEU A O 1
ATOM 801 N N . ALA A 1 102 ? -5.254 5.991 2.016 1.00 95.56 102 ALA A N 1
ATOM 802 C CA . ALA A 1 102 ? -6.459 5.199 1.776 1.00 95.56 102 ALA A CA 1
ATOM 803 C C . ALA A 1 102 ? -6.711 4.175 2.898 1.00 95.56 102 ALA A C 1
ATOM 805 O O . ALA A 1 102 ? -7.851 4.015 3.330 1.00 95.56 102 ALA A O 1
ATOM 806 N N . LEU A 1 103 ? -5.657 3.549 3.435 1.00 95.31 103 LEU A N 1
ATOM 807 C CA . LEU A 1 103 ? -5.774 2.633 4.573 1.00 95.31 103 LEU A CA 1
ATOM 808 C C . LEU A 1 103 ? -6.275 3.356 5.830 1.00 95.31 103 LEU A C 1
ATOM 810 O O . LEU A 1 103 ? -7.076 2.804 6.577 1.00 95.31 103 LEU A O 1
ATOM 814 N N . LEU A 1 104 ? -5.813 4.585 6.073 1.00 94.81 104 LEU A N 1
ATOM 815 C CA . LEU A 1 104 ? -6.249 5.402 7.211 1.00 94.81 104 LEU A CA 1
ATOM 816 C C . LEU A 1 104 ? -7.700 5.896 7.078 1.00 94.81 104 LEU A C 1
ATOM 818 O O . LEU A 1 104 ? -8.359 6.122 8.098 1.00 94.81 104 LEU A O 1
ATOM 822 N N . HIS A 1 105 ? -8.193 6.070 5.848 1.00 94.06 105 HIS A N 1
ATOM 823 C CA . HIS A 1 105 ? -9.605 6.362 5.583 1.00 94.06 105 HIS A CA 1
ATOM 824 C C . HIS A 1 105 ? -10.493 5.163 5.918 1.00 94.06 105 HIS A C 1
ATOM 826 O O . HIS A 1 105 ? -11.414 5.312 6.716 1.00 94.06 105 HIS A O 1
ATOM 832 N N . GLU A 1 106 ? -10.180 3.986 5.370 1.00 94.50 106 GLU A N 1
ATOM 833 C CA . GLU A 1 106 ? -10.990 2.767 5.547 1.00 94.50 106 GLU A CA 1
ATOM 834 C C . GLU A 1 106 ? -10.853 2.154 6.948 1.00 94.50 106 GLU A C 1
ATOM 836 O O . GLU A 1 106 ? -11.815 1.638 7.510 1.00 94.50 106 GLU A O 1
ATOM 841 N N . ARG A 1 107 ? -9.653 2.235 7.533 1.00 93.38 107 ARG A N 1
ATOM 842 C CA . ARG A 1 107 ? -9.311 1.764 8.885 1.00 93.38 107 ARG A CA 1
ATOM 843 C C . ARG A 1 107 ? -9.818 0.341 9.216 1.00 93.38 107 ARG A C 1
ATOM 845 O O . ARG A 1 107 ? -10.465 0.161 10.251 1.00 93.38 107 ARG A O 1
ATOM 852 N N . PRO A 1 108 ? -9.533 -0.669 8.369 1.00 94.62 108 PRO A N 1
ATOM 853 C CA . PRO A 1 108 ? -9.906 -2.064 8.623 1.00 94.62 108 PRO A CA 1
ATOM 854 C C . PRO A 1 108 ? -9.418 -2.562 9.995 1.00 94.62 108 PRO A C 1
ATOM 856 O O . PRO A 1 108 ? -8.287 -2.291 10.403 1.00 94.62 108 PRO A O 1
ATOM 859 N N . GLY A 1 109 ? -10.272 -3.303 10.706 1.00 92.25 109 GLY A N 1
ATOM 860 C CA . GLY A 1 109 ? -10.047 -3.696 12.100 1.00 92.25 109 GLY A CA 1
ATOM 861 C C . GLY A 1 109 ? -9.342 -5.042 12.271 1.00 92.25 109 GLY A C 1
ATOM 862 O O . GLY A 1 109 ? -8.775 -5.310 13.330 1.00 92.25 109 GLY A O 1
ATOM 863 N N . THR A 1 110 ? -9.355 -5.890 11.243 1.00 92.50 110 THR A N 1
ATOM 864 C CA . THR A 1 110 ? -8.753 -7.231 11.276 1.00 92.50 110 THR A CA 1
ATOM 865 C C . THR A 1 110 ? -7.667 -7.409 10.214 1.00 92.50 110 THR A C 1
ATOM 867 O O . THR A 1 110 ? -7.572 -6.662 9.242 1.00 92.50 110 THR A O 1
ATOM 870 N N . GLU A 1 111 ? -6.810 -8.418 10.376 1.00 91.31 111 GLU A N 1
ATOM 871 C CA . GLU A 1 111 ? -5.811 -8.780 9.360 1.00 91.31 111 GLU A CA 1
ATOM 872 C C . GLU A 1 111 ? -6.450 -9.201 8.030 1.00 91.31 111 GLU A C 1
ATOM 874 O O . GLU A 1 111 ? -6.001 -8.771 6.970 1.00 91.31 111 GLU A O 1
ATOM 879 N N . LEU A 1 112 ? -7.550 -9.959 8.081 1.00 92.56 112 LEU A N 1
ATOM 880 C CA . LEU A 1 112 ? -8.290 -10.358 6.885 1.00 92.56 112 LEU A CA 1
ATOM 881 C C . LEU A 1 112 ? -8.842 -9.141 6.128 1.00 92.56 112 LEU A C 1
ATOM 883 O O . LEU A 1 112 ? -8.657 -9.042 4.916 1.00 92.56 112 LEU A O 1
ATOM 887 N N . GLU A 1 113 ? -9.482 -8.204 6.834 1.00 95.06 113 GLU A N 1
ATOM 888 C CA . GLU A 1 113 ? -9.984 -6.959 6.236 1.00 95.06 113 GLU A CA 1
ATOM 889 C C . GLU A 1 113 ? -8.843 -6.114 5.658 1.00 95.06 113 GLU A C 1
ATOM 891 O O . GLU A 1 113 ? -8.981 -5.557 4.571 1.00 95.06 113 GLU A O 1
ATOM 896 N N . ARG A 1 114 ? -7.685 -6.068 6.331 1.00 94.94 114 ARG A N 1
ATOM 897 C CA . ARG A 1 114 ? -6.489 -5.372 5.832 1.00 94.94 114 ARG A CA 1
ATOM 898 C C . ARG A 1 114 ? -5.980 -5.972 4.528 1.00 94.94 114 ARG A C 1
ATOM 900 O O . ARG A 1 114 ? -5.785 -5.242 3.559 1.00 94.94 114 ARG A O 1
ATOM 907 N N . MET A 1 115 ? -5.834 -7.292 4.454 1.00 94.56 115 MET A N 1
ATOM 908 C CA . MET A 1 115 ? -5.401 -7.959 3.220 1.00 94.56 115 MET A CA 1
ATOM 909 C C . MET A 1 115 ? -6.404 -7.777 2.075 1.00 94.56 115 MET A C 1
ATOM 911 O O . MET A 1 115 ? -6.005 -7.542 0.930 1.00 94.56 115 MET A O 1
ATOM 915 N N . GLN A 1 116 ? -7.706 -7.814 2.372 1.00 96.25 116 GLN A N 1
ATOM 916 C CA . GLN A 1 116 ? -8.745 -7.510 1.387 1.00 96.25 116 GLN A CA 1
ATOM 917 C C . GLN A 1 116 ? -8.657 -6.063 0.892 1.00 96.25 116 GLN A C 1
ATOM 919 O O . GLN A 1 116 ? -8.693 -5.848 -0.322 1.00 96.25 116 GLN A O 1
ATOM 924 N N . PHE A 1 117 ? -8.469 -5.102 1.801 1.00 96.88 117 PHE A N 1
ATOM 925 C CA . PHE A 1 117 ? -8.253 -3.697 1.466 1.00 96.88 117 PHE A CA 1
ATOM 926 C C . PHE A 1 117 ? -7.047 -3.527 0.533 1.00 96.88 117 PHE A C 1
ATOM 928 O O . PHE A 1 117 ? -7.175 -2.919 -0.528 1.00 96.88 117 PHE A O 1
ATOM 935 N N . HIS A 1 118 ? -5.890 -4.102 0.880 1.00 96.88 118 HIS A N 1
ATOM 936 C CA . HIS A 1 118 ? -4.670 -3.999 0.077 1.00 96.88 118 HIS A CA 1
ATOM 937 C C . HIS A 1 118 ? -4.898 -4.476 -1.361 1.00 96.88 118 HIS A C 1
ATOM 939 O O . HIS A 1 118 ? -4.534 -3.780 -2.312 1.00 96.88 118 HIS A O 1
ATOM 945 N N . ARG A 1 119 ? -5.561 -5.628 -1.527 1.00 96.94 119 ARG A N 1
ATOM 946 C CA . ARG A 1 119 ? -5.892 -6.173 -2.847 1.00 96.94 119 ARG A CA 1
ATOM 947 C C . ARG A 1 119 ? -6.844 -5.254 -3.612 1.00 96.94 119 ARG A C 1
ATOM 949 O O . ARG A 1 119 ? -6.555 -4.906 -4.752 1.00 96.94 119 AR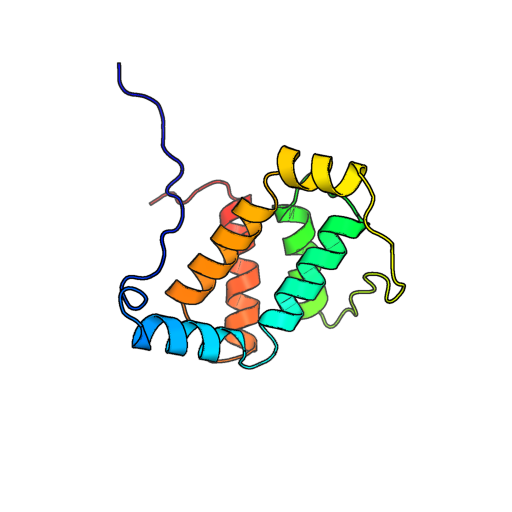G A O 1
ATOM 956 N N . GLN A 1 120 ? -7.957 -4.861 -2.994 1.00 96.94 120 GLN A N 1
ATOM 957 C CA . GLN A 1 120 ? -8.993 -4.045 -3.636 1.00 96.94 120 GLN A CA 1
ATOM 958 C C . GLN A 1 120 ? -8.472 -2.665 -4.041 1.00 96.94 120 GLN A C 1
ATOM 960 O O . GLN A 1 120 ? -8.755 -2.206 -5.146 1.00 96.94 120 GLN A O 1
ATOM 965 N N . TYR A 1 121 ? -7.675 -2.027 -3.181 1.00 96.12 121 TYR A N 1
ATOM 966 C CA . TYR A 1 121 ? -7.050 -0.740 -3.469 1.00 96.12 121 TYR A CA 1
ATOM 967 C C . TYR A 1 121 ? -6.175 -0.819 -4.727 1.00 96.12 121 TYR A C 1
ATOM 969 O O . TYR A 1 121 ? -6.352 -0.039 -5.665 1.00 96.12 121 TYR A O 1
ATOM 977 N N . LEU A 1 122 ? -5.275 -1.804 -4.788 1.00 96.88 122 LEU A N 1
ATOM 978 C CA . LEU A 1 122 ? -4.376 -1.990 -5.928 1.00 96.88 122 LEU A CA 1
ATOM 979 C C . LEU A 1 122 ? -5.120 -2.420 -7.201 1.00 96.88 122 LEU A C 1
ATOM 981 O O . LEU A 1 122 ? -4.797 -1.951 -8.291 1.00 96.88 122 LEU A O 1
ATOM 985 N N . GLU A 1 123 ? -6.151 -3.261 -7.087 1.00 95.62 123 GLU A N 1
ATOM 986 C CA . GLU A 1 123 ? -7.023 -3.611 -8.216 1.00 95.62 123 GLU A CA 1
ATOM 987 C C . GLU A 1 123 ? -7.770 -2.386 -8.760 1.00 95.62 123 GLU A C 1
ATOM 989 O O . GLU A 1 123 ? -7.864 -2.221 -9.980 1.00 95.62 123 GLU A O 1
ATOM 994 N N . GLY A 1 124 ? -8.232 -1.495 -7.878 1.00 93.06 124 GLY A N 1
ATOM 995 C CA . GLY A 1 124 ? -8.849 -0.221 -8.245 1.00 93.06 124 GLY A CA 1
ATOM 996 C C . GLY A 1 124 ? -7.881 0.727 -8.959 1.00 93.06 124 GLY A C 1
ATOM 997 O O . GLY A 1 124 ? -8.263 1.379 -9.934 1.00 93.06 124 GLY A O 1
ATOM 998 N N . LEU A 1 125 ? -6.612 0.761 -8.536 1.00 92.50 125 LEU A N 1
ATOM 999 C CA . LEU A 1 125 ? -5.564 1.505 -9.242 1.00 92.50 125 LEU A CA 1
ATOM 1000 C C . LEU A 1 125 ? -5.277 0.914 -10.629 1.00 92.50 125 LEU A C 1
ATOM 1002 O O . LEU A 1 125 ? -5.165 1.670 -11.595 1.00 92.50 125 LEU A O 1
ATOM 1006 N N . ARG A 1 126 ? -5.217 -0.419 -10.751 1.00 89.00 126 ARG A N 1
ATOM 1007 C CA . ARG A 1 126 ? -4.968 -1.115 -12.026 1.00 89.00 126 ARG A CA 1
ATOM 1008 C C . ARG A 1 126 ? -6.084 -0.894 -13.044 1.00 89.00 126 ARG A C 1
ATOM 1010 O O . ARG A 1 126 ? -5.809 -0.661 -14.216 1.00 89.00 126 ARG A O 1
ATOM 1017 N N . GLY A 1 127 ? -7.342 -0.957 -12.604 1.00 75.75 127 GLY A N 1
ATOM 1018 C CA . GLY A 1 127 ? -8.517 -0.712 -13.451 1.00 75.75 127 GLY A CA 1
ATOM 1019 C C . GLY A 1 127 ? -8.628 0.732 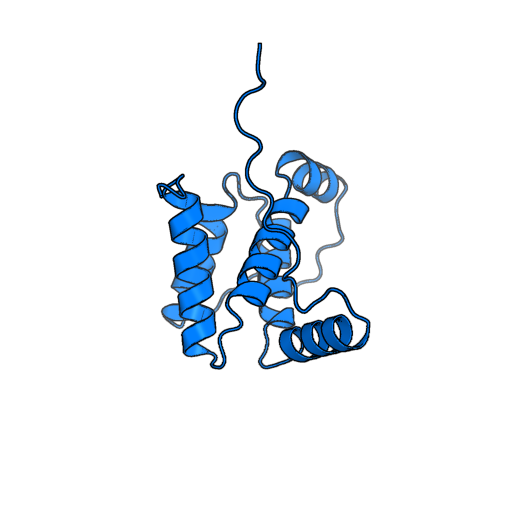-13.952 1.00 75.75 127 GLY A C 1
ATOM 1020 O O . GLY A 1 127 ? -9.502 1.036 -14.763 1.00 75.75 127 GLY A O 1
ATOM 1021 N N . GLY A 1 128 ? -7.741 1.614 -13.476 1.00 65.00 128 GLY A N 1
ATOM 1022 C CA . GLY A 1 128 ? -7.567 2.962 -13.975 1.00 65.00 128 GLY A CA 1
ATOM 1023 C C . GLY A 1 128 ? -8.824 3.801 -13.869 1.00 65.00 128 GLY A C 1
ATOM 1024 O O . GLY A 1 128 ? -9.078 4.516 -14.819 1.00 65.00 128 GLY A O 1
ATOM 1025 N N . LEU A 1 129 ? -9.612 3.701 -12.790 1.00 51.62 129 LEU A N 1
ATOM 1026 C CA . LEU A 1 129 ? -10.820 4.500 -12.540 1.00 51.62 129 LEU A CA 1
ATOM 1027 C C . LEU A 1 129 ? -11.361 4.175 -11.129 1.00 51.62 129 LEU A C 1
ATOM 1029 O O . LEU A 1 129 ? -11.936 3.121 -10.890 1.00 51.62 129 LEU A O 1
ATOM 1033 N N . GLY A 1 130 ? -11.278 5.112 -10.187 1.00 38.97 130 GLY A N 1
ATOM 1034 C CA . GLY A 1 130 ? -12.497 5.824 -9.798 1.00 38.97 130 GLY A CA 1
ATOM 1035 C C . GLY A 1 130 ? -13.322 6.287 -10.999 1.00 38.97 130 GLY A C 1
ATOM 1036 O O . GLY A 1 130 ? -13.144 7.403 -11.480 1.00 38.97 130 GLY A O 1
ATOM 1037 N N . LYS A 1 131 ? -14.212 5.415 -11.488 1.00 34.31 131 LYS A N 1
ATOM 1038 C CA . LYS A 1 131 ? -15.418 5.797 -12.235 1.00 34.31 131 LYS A CA 1
ATOM 1039 C C . LYS A 1 131 ? -16.565 5.666 -11.248 1.00 34.31 131 LYS A C 1
ATOM 1041 O O . LYS A 1 131 ? -17.218 4.634 -11.238 1.00 34.31 131 LYS A O 1
ATOM 1046 N N . VAL A 1 132 ? -16.746 6.685 -10.413 1.00 35.66 132 VAL A N 1
ATOM 1047 C CA . VAL A 1 132 ? -18.057 7.212 -10.009 1.00 35.66 132 VAL A CA 1
ATOM 1048 C C . VAL A 1 132 ? -17.863 8.685 -9.681 1.00 35.66 132 VAL A C 1
ATOM 1050 O O . VAL A 1 132 ? -16.919 8.984 -8.914 1.00 35.66 132 VAL A O 1
#

Radius of gyration: 15.93 Å; chains: 1; bounding box: 42×45×40 Å